Protein 2HUJ (pdb70)

CATH classification: 1.20.120.440

B-factor: mean 32.77, std 9.5, range [20.72, 73.08]

Organism: Listeria innocua serovar 6a (strain ATCC BAA-680 / CLIP 11262) (NCBI:txid272626)

Sequence (122 aa):
LYFQGELLIRTEQLLLQNEKNWELYLSNREEEKPFDFYKDKPFVDEAKRCADDFLELAIPWVNTERPPYLGELQLRQACDNVQTAVSAFNGRSFYKHFLDHYQSTKYTLTRVRDFLKRKEES

Foldseek 3Di:
DLVLLLLLVLLVVLLVLLVVLVVLLVVCLVPQDDDDPVPNVVSLVVLLVSLVSNLVSVQVCCVVVVPPPDHDVLSVLLSVLSNNSVCSNPNPPDPVVNVVSSVSNNVVSVVSNVVSVVVNVD

Structure (mmCIF, N/CA/C/O backbone):
data_2HUJ
#
_entry.id   2HUJ
#
_cell.length_a   100.110
_cell.length_b   100.110
_cell.length_c   66.916
_cell.angle_alpha   90.000
_cell.angle_beta   90.000
_cell.angle_gamma   120.000
#
_symmetry.space_group_name_H-M   'P 63 2 2'
#
loop_
_entity.id
_entity.type
_entity.pdbx_description
1 polymer 'Lin2004 protein'
2 water water
#
loop_
_atom_site.group_PDB
_atom_site.id
_atom_site.type_symbol
_atom_site.label_atom_id
_atom_site.label_alt_id
_atom_site.label_comp_id
_atom_site.label_asym_id
_atom_site.label_entity_id
_atom_site.label_seq_id
_atom_site.pdbx_PDB_ins_code
_atom_site.Cartn_x
_atom_site.Cartn_y
_atom_site.Cartn_z
_atom_site.occupancy
_atom_site.B_iso_or_equiv
_atom_site.auth_seq_id
_atom_site.auth_comp_id
_atom_site.auth_asym_id
_atom_site.auth_atom_id
_atom_site.pdbx_PDB_model_num
ATOM 1 N N . LEU A 1 15 ? 20.465 82.204 3.127 1.00 47.32 -4 LEU A N 1
ATOM 2 C CA . LEU A 1 15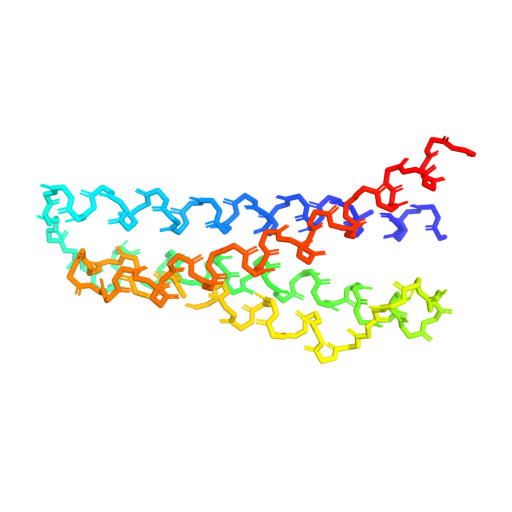 ? 21.609 81.267 2.948 1.00 47.78 -4 LEU A CA 1
ATOM 3 C C . LEU A 1 15 ? 22.547 81.289 4.163 1.00 44.85 -4 LEU A C 1
ATOM 4 O O . LEU A 1 15 ? 23.213 80.293 4.445 1.00 44.55 -4 LEU A O 1
ATOM 7 N N . TYR A 1 16 ? 22.603 82.422 4.867 1.00 42.59 -3 TYR A N 1
ATOM 8 C CA . TYR A 1 16 ? 23.355 82.511 6.122 1.00 40.23 -3 TYR A CA 1
ATOM 9 C C . TYR A 1 16 ? 22.831 81.454 7.103 1.00 35.07 -3 TYR A C 1
ATOM 10 O O . TYR A 1 16 ? 23.592 80.610 7.621 1.00 32.23 -3 TYR A O 1
ATOM 19 N N . PHE A 1 17 ? 21.518 81.460 7.280 1.00 31.78 -2 PHE A N 1
ATOM 20 C CA . PHE A 1 17 ? 20.867 80.557 8.230 1.00 32.86 -2 PHE A CA 1
ATOM 21 C C . PHE A 1 17 ? 20.986 79.110 7.773 1.00 33.47 -2 PHE A C 1
ATOM 22 O O . PHE A 1 17 ? 21.222 78.216 8.581 1.00 30.23 -2 PHE A O 1
ATOM 30 N N . GLN A 1 18 ? 20.858 78.880 6.466 1.00 35.45 -1 GLN A N 1
ATOM 31 C CA . GLN A 1 18 ? 21.008 77.528 5.920 1.00 37.86 -1 GLN A CA 1
ATOM 32 C C . GLN A 1 18 ? 22.386 77.011 6.211 1.00 33.09 -1 GLN A C 1
ATOM 33 O O . GLN A 1 18 ? 22.541 75.883 6.661 1.00 33.54 -1 GLN A O 1
ATOM 39 N N . GLY A 1 19 ? 23.393 77.840 5.958 1.00 31.25 0 GLY A N 1
ATOM 40 C CA . GLY A 1 19 ? 24.786 77.430 6.165 1.00 29.58 0 GLY A CA 1
ATOM 41 C C . GLY A 1 19 ? 25.113 77.230 7.633 1.00 27.03 0 GLY A C 1
ATOM 42 O O . GLY A 1 19 ? 25.827 76.309 7.990 1.00 25.49 0 GLY A O 1
ATOM 51 N N . GLU A 1 21 ? 22.942 76.456 10.020 1.00 24.91 2 GLU A N 1
ATOM 52 C CA . GLU A 1 21 ? 22.243 75.252 10.425 1.00 25.23 2 GLU A CA 1
ATOM 53 C C . GLU A 1 21 ? 22.965 74.003 9.950 1.00 26.16 2 GLU A C 1
ATOM 54 O O . GLU A 1 21 ? 23.112 73.045 10.719 1.00 26.93 2 GLU A O 1
ATOM 60 N N . LEU A 1 22 ? 23.450 74.011 8.696 1.00 23.17 3 LEU A N 1
ATOM 61 C CA . LEU A 1 22 ? 24.252 72.900 8.210 1.00 23.26 3 LEU A CA 1
ATOM 62 C C . LEU A 1 22 ? 25.526 72.670 9.045 1.00 21.31 3 LEU A C 1
ATOM 63 O O . LEU A 1 22 ? 25.815 71.542 9.407 1.00 23.51 3 LEU A O 1
ATOM 68 N N . LEU A 1 23 ? 26.247 73.737 9.373 1.00 23.81 4 LEU A N 1
ATOM 69 C CA . LEU A 1 23 ? 27.434 73.650 10.222 1.00 23.73 4 LEU A CA 1
ATOM 70 C C . LEU A 1 23 ? 27.128 72.978 11.552 1.00 25.84 4 LEU A C 1
ATOM 71 O O . LEU A 1 23 ? 27.815 72.035 11.963 1.00 25.93 4 LEU A O 1
ATOM 76 N N . ILE A 1 24 ? 26.068 73.446 12.210 1.00 28.62 5 ILE A N 1
ATOM 77 C CA . ILE A 1 24 ? 25.619 72.852 13.480 1.00 28.18 5 ILE A CA 1
ATOM 78 C C . ILE A 1 24 ? 25.312 71.344 13.327 1.00 28.58 5 ILE A C 1
ATOM 79 O O . ILE A 1 24 ? 25.766 70.526 14.125 1.00 26.56 5 ILE A O 1
ATOM 84 N N . ARG A 1 25 ? 24.591 70.968 12.272 1.00 25.63 6 ARG A N 1
ATOM 85 C CA . ARG A 1 25 ? 24.270 69.579 12.049 1.00 25.25 6 ARG A CA 1
ATOM 86 C C . ARG A 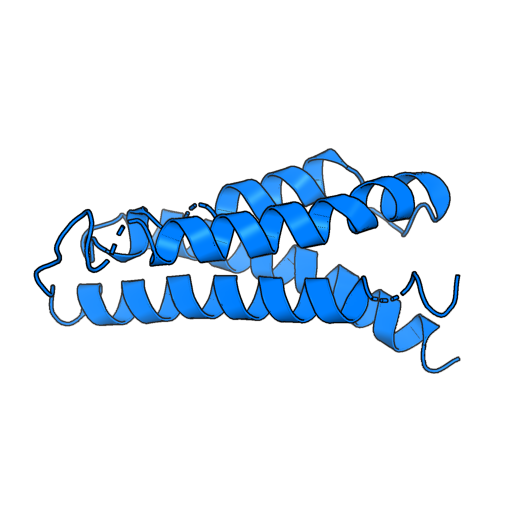1 25 ? 25.490 68.728 11.679 1.00 24.66 6 ARG A C 1
ATOM 87 O O . ARG A 1 25 ? 25.566 67.553 12.024 1.00 28.19 6 ARG A O 1
ATOM 95 N N . THR A 1 26 ? 26.465 69.350 11.029 1.00 24.08 7 THR A N 1
ATOM 96 C CA . THR A 1 26 ? 27.759 68.700 10.735 1.00 25.92 7 THR A CA 1
ATOM 97 C C . THR A 1 26 ? 28.501 68.415 12.029 1.00 24.67 7 THR A C 1
ATOM 98 O O . THR A 1 26 ? 29.011 67.330 12.208 1.00 26.65 7 THR A O 1
ATOM 102 N N . GLU A 1 27 ? 28.518 69.378 12.947 1.00 25.31 8 GLU A N 1
ATOM 103 C CA . GLU A 1 27 ? 29.186 69.205 14.253 1.00 26.12 8 GLU A CA 1
ATOM 104 C C . GLU A 1 27 ? 28.503 68.097 15.056 1.00 23.78 8 GLU A C 1
ATOM 105 O O . GLU A 1 27 ? 29.138 67.229 15.689 1.00 26.23 8 GLU A O 1
ATOM 111 N N . GLN A 1 28 ? 27.185 68.097 15.007 1.00 25.51 9 GLN A N 1
ATOM 112 C CA . GLN A 1 28 ? 26.421 67.101 15.726 1.00 27.33 9 GLN A CA 1
ATOM 113 C C . GLN A 1 28 ? 26.733 65.706 15.182 1.00 25.96 9 GLN A C 1
ATOM 114 O O . GLN A 1 28 ? 26.912 64.751 15.946 1.00 26.12 9 GLN A O 1
ATOM 120 N N . LEU A 1 29 ? 26.801 65.580 13.860 1.00 25.34 10 LEU A N 1
ATOM 121 C CA . LEU A 1 29 ? 27.111 64.289 13.244 1.00 24.75 10 LEU A CA 1
ATOM 122 C C . LEU A 1 29 ? 28.549 63.822 13.522 1.00 26.02 10 LEU A C 1
ATOM 123 O O . LEU A 1 29 ? 28.779 62.625 13.747 1.00 25.80 10 LEU A O 1
ATOM 128 N N . LEU A 1 30 ? 29.498 64.758 13.497 1.00 25.92 11 LEU A N 1
ATOM 129 C CA . LEU A 1 30 ? 30.875 64.478 13.947 1.00 26.42 11 LEU A CA 1
ATOM 130 C C . LEU A 1 30 ? 30.926 63.962 15.368 1.00 26.48 11 LEU A C 1
ATOM 131 O O . LEU A 1 30 ? 31.627 63.002 15.686 1.00 24.73 11 LEU A O 1
ATOM 136 N N . LEU A 1 31 ? 30.150 64.581 16.242 1.00 23.88 12 LEU A N 1
ATOM 137 C CA . LEU A 1 31 ? 30.063 64.131 17.625 1.00 26.13 12 LEU A CA 1
ATOM 138 C C . LEU A 1 31 ? 29.492 62.716 17.755 1.00 24.37 12 LEU A C 1
ATOM 139 O O . LEU A 1 31 ? 30.006 61.889 18.541 1.00 26.14 12 LEU A O 1
ATOM 144 N N . GLN A 1 32 ? 28.456 62.419 16.976 1.00 25.58 13 GLN A N 1
ATOM 145 C CA . GLN A 1 32 ? 27.924 61.065 16.942 1.00 25.18 13 GLN A CA 1
ATOM 146 C C . GLN A 1 32 ? 28.991 60.063 16.533 1.00 25.29 13 GLN A C 1
ATOM 147 O O . GLN A 1 32 ? 29.092 58.968 17.105 1.00 26.38 13 GLN A O 1
ATOM 153 N N . ASN A 1 33 ? 29.739 60.420 15.506 1.00 25.08 14 ASN A N 1
ATOM 154 C CA . ASN A 1 33 ? 30.788 59.546 14.975 1.00 24.05 14 ASN A CA 1
ATOM 155 C C . ASN A 1 33 ? 31.795 59.234 16.094 1.00 26.80 14 ASN A C 1
ATOM 156 O O . ASN A 1 33 ? 32.200 58.079 16.276 1.00 26.71 14 ASN A O 1
ATOM 161 N N . GLU A 1 34 ? 32.174 60.269 16.848 1.00 24.60 15 GLU A N 1
ATOM 162 C CA . GLU A 1 34 ? 33.050 60.125 18.015 1.00 27.84 15 GLU A CA 1
ATOM 163 C C . GLU A 1 34 ? 32.455 59.230 19.100 1.00 28.57 15 GLU A C 1
ATOM 164 O O . GLU A 1 34 ? 33.155 58.419 19.669 1.00 27.49 15 GLU A O 1
ATOM 170 N N . LYS A 1 35 ? 31.157 59.377 19.364 1.00 27.75 16 LYS A N 1
ATOM 171 C CA . LYS A 1 35 ? 30.456 58.549 20.333 1.00 28.07 16 LYS A CA 1
ATOM 172 C C . LYS A 1 35 ? 30.549 57.082 19.934 1.00 28.00 16 LYS A C 1
ATOM 173 O O . LYS A 1 35 ? 30.819 56.230 20.801 1.00 25.78 16 LYS A O 1
ATOM 179 N N . ASN A 1 36 ? 30.363 56.794 18.642 1.00 25.68 17 ASN A N 1
ATOM 180 C CA . ASN A 1 36 ? 30.448 55.412 18.150 1.00 25.09 17 ASN A CA 1
ATOM 181 C C . ASN A 1 36 ? 31.799 54.825 18.453 1.00 26.57 17 ASN A C 1
ATOM 182 O O . ASN A 1 36 ? 31.931 53.689 18.934 1.00 25.36 17 ASN A O 1
ATOM 187 N N . TRP A 1 37 ? 32.832 55.601 18.142 1.00 26.47 18 TRP A N 1
ATOM 188 C CA . TRP A 1 37 ? 34.219 55.143 18.283 1.00 26.88 18 TRP A CA 1
ATOM 189 C C . TRP A 1 37 ? 34.559 54.932 19.749 1.00 26.69 18 TRP A C 1
ATOM 190 O O . TRP A 1 37 ? 35.167 53.933 20.121 1.00 24.33 18 TRP A O 1
ATOM 201 N N . GLU A 1 38 ? 34.165 55.867 20.604 1.00 27.83 19 GLU A N 1
ATOM 202 C CA . GLU A 1 38 ? 34.460 55.711 22.029 1.00 29.14 19 GLU A CA 1
ATOM 203 C C . GLU A 1 38 ? 33.702 54.564 22.678 1.00 26.71 19 GLU A C 1
ATOM 204 O O . GLU A 1 38 ? 34.257 53.880 23.532 1.00 28.18 19 GLU A O 1
ATOM 210 N N . LEU A 1 39 ? 32.463 54.326 22.263 1.00 26.96 20 LEU A N 1
ATOM 211 C CA . LEU A 1 39 ? 31.700 53.176 22.769 1.00 26.25 20 LEU A CA 1
ATOM 212 C C . LEU A 1 39 ? 32.380 51.875 22.349 1.00 25.67 20 LEU A C 1
ATOM 213 O O . LEU A 1 39 ? 32.562 50.969 23.158 1.00 26.01 20 LEU A O 1
ATOM 218 N N . TYR A 1 40 ? 32.783 51.816 21.083 1.00 23.36 21 TYR A N 1
ATOM 219 C CA . TYR A 1 40 ? 33.472 50.639 20.547 1.00 23.84 21 TYR A CA 1
ATOM 220 C C . TYR A 1 40 ? 34.724 50.351 21.343 1.00 25.52 21 TYR A C 1
ATOM 221 O O . TYR A 1 40 ? 34.947 49.202 21.795 1.00 25.24 21 TYR A O 1
ATOM 230 N N . LEU A 1 41 ? 35.579 51.370 21.477 1.00 25.40 22 LEU A N 1
ATOM 231 C CA . LEU A 1 41 ? 36.842 51.208 22.196 1.00 27.16 22 LEU A CA 1
ATOM 232 C C . LEU A 1 41 ? 36.600 50.731 23.617 1.00 28.48 22 LEU A C 1
ATOM 233 O O . LEU A 1 41 ? 37.323 49.860 24.113 1.00 28.03 22 LEU A O 1
ATOM 238 N N . SER A 1 42 ? 35.587 51.283 24.273 1.00 27.51 23 SER A N 1
ATOM 239 C CA . SER A 1 42 ? 35.276 50.856 25.629 1.00 27.30 23 SER A CA 1
ATOM 240 C C . SER A 1 42 ? 34.860 49.390 25.687 1.00 26.99 23 SER A C 1
ATOM 241 O O . SER A 1 42 ? 35.260 48.659 26.583 1.00 30.29 23 SER A O 1
ATOM 244 N N . ASN A 1 43 ? 34.053 48.947 24.742 1.00 25.53 24 ASN A N 1
ATOM 245 C CA . ASN A 1 43 ? 33.656 47.532 24.721 1.00 27.61 24 ASN A CA 1
ATOM 246 C C . ASN A 1 43 ? 34.810 46.609 24.333 1.00 29.54 24 ASN A C 1
ATOM 247 O O . ASN A 1 43 ? 34.862 45.447 24.737 1.00 28.68 24 ASN A O 1
ATOM 252 N N . ARG A 1 44 ? 35.737 47.144 23.543 1.00 27.21 25 ARG A N 1
ATOM 253 C CA . ARG A 1 44 ? 36.887 46.395 23.130 1.00 30.50 25 ARG A CA 1
ATOM 254 C C . ARG A 1 44 ? 37.807 46.119 24.340 1.00 31.97 25 ARG A C 1
ATOM 255 O O . ARG A 1 44 ? 38.443 45.053 24.435 1.00 31.46 25 ARG A O 1
ATOM 270 N N . GLU A 1 45 ? 37.837 47.067 25.274 1.00 32.38 26 GLU A N 1
ATOM 271 C CA . GLU A 1 45 ? 38.567 46.961 26.533 1.00 33.56 26 GLU A CA 1
ATOM 272 C C . GLU A 1 45 ? 37.878 46.019 27.504 1.00 33.90 26 GLU A C 1
ATOM 273 O O . GLU A 1 45 ? 38.531 45.220 28.166 1.00 33.99 26 GLU A O 1
ATOM 276 N N . GLU A 1 46 ? 36.565 46.140 27.608 1.00 34.13 27 GLU A N 1
ATOM 277 C CA . GLU A 1 46 ? 35.765 45.273 28.454 1.00 37.14 27 GLU A CA 1
ATOM 278 C C . GLU A 1 46 ? 34.347 45.225 27.917 1.00 32.97 27 GLU A C 1
ATOM 279 O O . GLU A 1 46 ? 33.651 46.220 27.974 1.00 31.82 27 GLU A O 1
ATOM 285 N N . GLU A 1 47 ? 33.924 44.080 27.376 1.00 31.93 28 GLU A N 1
ATOM 286 C CA . GLU A 1 47 ? 32.633 44.007 26.721 1.00 33.36 28 GLU A CA 1
ATOM 287 C C . GLU A 1 47 ? 31.556 44.194 27.765 1.00 34.16 28 GLU A C 1
ATOM 288 O O . GLU A 1 47 ? 31.599 43.561 28.806 1.00 30.81 28 GLU A O 1
ATOM 294 N N . LYS A 1 48 ? 30.625 45.110 27.517 1.00 33.81 29 LYS A N 1
ATOM 295 C CA . LYS A 1 48 ? 29.494 45.289 28.424 1.00 36.64 29 LYS A CA 1
ATOM 296 C C . LYS A 1 48 ? 28.264 44.607 27.835 1.00 34.95 29 LYS A C 1
ATOM 297 O O . LYS A 1 48 ? 28.049 44.676 26.636 1.00 32.54 29 LYS A O 1
ATOM 303 N N . PRO A 1 49 ? 27.434 43.971 28.670 1.00 36.58 30 PRO A N 1
ATOM 304 C CA . PRO A 1 49 ? 26.167 43.484 28.134 1.00 35.38 30 PRO A CA 1
ATOM 305 C C . PRO A 1 49 ? 25.269 44.658 27.768 1.00 33.88 30 PRO A C 1
ATOM 306 O O . PRO A 1 49 ? 25.475 45.774 28.267 1.00 32.39 30 PRO A O 1
ATOM 310 N N . PHE A 1 50 ? 24.304 44.424 26.885 1.00 31.78 31 PHE A N 1
ATOM 311 C CA . PHE A 1 50 ? 23.394 45.480 26.504 1.00 30.34 31 PHE A CA 1
ATOM 312 C C . PHE A 1 50 ? 22.038 44.900 26.190 1.00 29.47 31 PHE A C 1
ATOM 313 O O . PHE A 1 50 ? 21.926 43.724 25.884 1.00 31.41 31 PHE A O 1
ATOM 321 N N . ASP A 1 51 ? 21.019 45.740 26.262 1.00 29.46 32 ASP A N 1
ATOM 322 C CA . ASP A 1 51 ? 19.667 45.362 25.899 1.00 28.28 32 ASP A CA 1
ATOM 323 C C . ASP A 1 51 ? 19.301 46.045 24.588 1.00 26.55 32 ASP A C 1
ATOM 324 O O . ASP A 1 51 ? 19.579 47.256 24.392 1.00 25.89 32 ASP A O 1
ATOM 329 N N . PHE A 1 52 ? 18.699 45.297 23.662 1.00 26.01 33 PHE A N 1
ATOM 330 C CA . PHE A 1 52 ? 18.367 45.871 22.334 1.00 24.69 33 PHE A CA 1
ATOM 331 C C . PHE A 1 52 ? 17.490 47.122 22.465 1.00 26.15 33 PHE A C 1
ATOM 332 O O . PHE A 1 52 ? 17.705 48.114 21.750 1.00 26.83 33 PHE A O 1
ATOM 340 N N . TYR A 1 53 ? 16.443 47.043 23.295 1.00 24.26 34 TYR A N 1
ATOM 341 C CA . TYR A 1 53 ? 15.478 48.151 23.440 1.00 26.13 34 TYR A CA 1
ATOM 342 C C . TYR A 1 53 ? 15.938 49.257 24.394 1.00 25.86 34 TYR A C 1
ATOM 343 O O . TYR A 1 53 ? 15.685 50.432 24.137 1.00 25.75 34 TYR A O 1
ATOM 352 N N . LYS A 1 54 ? 16.609 48.894 25.477 1.00 26.81 35 LYS A N 1
ATOM 353 C CA . LYS A 1 54 ? 17.048 49.893 26.450 1.00 28.54 35 LYS A CA 1
ATOM 354 C C . LYS A 1 54 ? 18.290 50.609 25.966 1.00 30.59 35 LYS A C 1
ATOM 355 O O . LYS A 1 54 ? 18.435 51.790 26.214 1.00 30.94 35 LYS A O 1
ATOM 357 N N . ASP A 1 55 ? 19.180 49.915 25.261 1.00 29.86 36 ASP A N 1
ATOM 358 C CA . ASP A 1 55 ? 20.500 50.480 24.946 1.00 28.85 36 ASP A CA 1
ATOM 359 C C . ASP A 1 55 ? 20.767 50.716 23.455 1.00 28.54 36 ASP A C 1
ATOM 360 O O . ASP A 1 55 ? 21.039 51.845 23.047 1.00 28.98 36 ASP A O 1
ATOM 373 N N . LYS A 1 57 ? 18.779 50.273 20.447 1.00 26.81 38 LYS A N 1
ATOM 374 C CA . LYS A 1 57 ? 17.834 50.991 19.583 1.00 27.13 38 LYS A CA 1
ATOM 375 C C . LYS A 1 57 ? 17.870 52.519 19.780 1.00 28.50 38 LYS A C 1
ATOM 376 O O . LYS A 1 57 ? 17.940 53.265 18.806 1.00 29.08 38 LYS A O 1
ATOM 382 N N . PRO A 1 58 ? 17.826 52.986 21.022 1.00 28.97 39 PRO A N 1
ATOM 383 C CA . PRO A 1 58 ? 17.888 54.435 21.246 1.00 27.52 39 PRO A CA 1
ATOM 384 C C . PRO A 1 58 ? 19.190 55.066 20.719 1.00 29.24 39 PRO A C 1
ATOM 385 O O . PRO A 1 58 ? 19.174 56.165 20.181 1.00 28.27 39 PRO A O 1
ATOM 389 N N . PHE A 1 59 ? 20.294 54.359 20.895 1.00 27.96 40 PHE A N 1
ATOM 390 C CA . PHE A 1 59 ? 21.588 54.850 20.411 1.00 27.24 40 PHE A CA 1
ATOM 391 C C . PHE A 1 59 ? 21.586 54.929 18.888 1.00 26.97 40 PHE A C 1
ATOM 392 O O . PHE A 1 59 ? 21.999 55.934 18.300 1.00 28.73 40 PHE A O 1
ATOM 400 N N . VAL A 1 60 ? 21.152 53.853 18.242 1.00 24.92 41 VAL A N 1
ATOM 401 C CA . VAL A 1 60 ? 21.128 53.791 16.788 1.00 26.05 41 VAL A CA 1
ATOM 402 C C . VAL A 1 60 ? 20.110 54.804 16.216 1.00 28.07 41 VAL A C 1
ATOM 403 O O . VAL A 1 60 ? 20.389 55.486 15.226 1.00 28.10 41 VAL A O 1
ATOM 407 N N . ASP A 1 61 ? 18.948 54.912 16.866 1.00 27.57 42 ASP A N 1
ATOM 408 C CA . ASP A 1 61 ? 17.965 55.922 16.482 1.00 26.69 42 ASP A CA 1
ATOM 409 C C . ASP A 1 61 ? 18.516 57.359 16.538 1.00 26.06 42 ASP A C 1
ATOM 410 O O . ASP A 1 61 ? 18.277 58.136 15.648 1.00 29.36 42 ASP A O 1
ATOM 415 N N . GLU A 1 62 ? 19.216 57.718 17.599 1.00 27.39 43 GLU A N 1
ATOM 416 C CA . GLU A 1 62 ? 19.804 59.053 17.697 1.00 30.43 43 GLU A CA 1
ATOM 417 C C . GLU A 1 62 ? 20.853 59.261 16.570 1.00 29.77 43 GLU A C 1
ATOM 418 O O . GLU A 1 62 ? 20.891 60.305 15.927 1.00 28.50 43 GLU A O 1
ATOM 424 N N . ALA A 1 63 ? 21.700 58.260 16.323 1.00 28.85 44 ALA A N 1
ATOM 425 C CA . ALA A 1 63 ? 22.616 58.330 15.185 1.00 28.25 44 ALA A CA 1
ATOM 426 C C . ALA A 1 63 ? 21.909 58.561 13.839 1.00 30.88 44 ALA A C 1
ATOM 427 O O . ALA A 1 63 ? 22.335 59.406 13.032 1.00 29.99 44 ALA A O 1
ATOM 429 N N . LYS A 1 64 ? 20.806 57.861 13.625 1.00 31.27 45 LYS A N 1
ATOM 430 C CA . LYS A 1 64 ? 20.003 58.010 12.402 1.00 31.93 45 LYS A CA 1
ATOM 431 C C . LYS A 1 64 ? 19.394 59.420 12.305 1.00 30.10 45 LYS A C 1
ATOM 432 O O . LYS A 1 64 ? 19.367 60.005 11.232 1.00 31.15 45 LYS A O 1
ATOM 443 N N . ARG A 1 65 ? 18.898 59.942 13.419 1.00 32.81 46 ARG A N 1
ATOM 444 C CA . ARG A 1 65 ? 18.368 61.321 13.485 1.00 31.09 46 ARG A CA 1
ATOM 445 C C . ARG A 1 65 ? 19.468 62.315 13.084 1.00 28.90 46 ARG A C 1
ATOM 446 O O . ARG A 1 65 ? 19.226 63.204 12.283 1.00 30.28 46 ARG A O 1
ATOM 454 N N . CYS A 1 66 ? 20.683 62.134 13.621 1.00 28.47 47 CYS A N 1
ATOM 455 C CA . CYS A 1 66 ? 21.794 63.001 13.294 1.00 27.04 47 CYS A CA 1
ATOM 456 C C . CYS A 1 66 ? 22.069 62.931 11.802 1.00 27.47 47 CYS A C 1
ATOM 457 O O . CYS A 1 66 ? 22.287 63.981 11.160 1.00 28.89 47 CYS A O 1
ATOM 460 N N . ALA A 1 67 ? 22.091 61.721 11.243 1.00 26.17 48 ALA A N 1
ATOM 461 C CA . ALA A 1 67 ? 22.460 61.563 9.827 1.00 28.86 48 ALA A CA 1
ATOM 462 C C . ALA A 1 67 ? 21.407 62.160 8.928 1.00 28.23 48 ALA A C 1
ATOM 463 O O . ALA A 1 67 ? 21.717 62.896 7.980 1.00 28.36 48 ALA A O 1
ATOM 465 N N . ASP A 1 68 ? 20.140 61.883 9.228 1.00 29.42 49 ASP A N 1
ATOM 466 C CA . ASP A 1 68 ? 19.035 62.369 8.398 1.00 30.49 49 ASP A CA 1
ATOM 467 C C . ASP A 1 68 ? 18.950 63.901 8.435 1.00 29.87 49 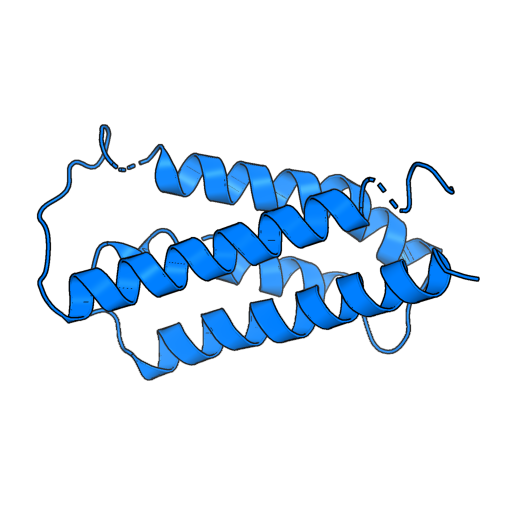ASP A C 1
ATOM 468 O O . ASP A 1 68 ? 18.723 64.529 7.410 1.00 30.41 49 ASP A O 1
ATOM 473 N N . ASP A 1 69 ? 19.126 64.486 9.627 1.00 28.06 50 ASP A N 1
ATOM 474 C CA . ASP A 1 69 ? 19.105 65.927 9.816 1.00 27.51 50 ASP A CA 1
ATOM 475 C C . ASP A 1 69 ? 20.225 66.562 8.994 1.00 24.65 50 ASP A C 1
ATOM 476 O O . ASP A 1 69 ? 20.020 67.567 8.315 1.00 26.34 50 ASP A O 1
ATOM 481 N N . PHE A 1 70 ? 21.407 65.948 9.023 1.00 26.84 51 PHE A N 1
ATOM 482 C CA . PHE A 1 70 ? 22.515 66.450 8.225 1.00 27.15 51 PHE A CA 1
ATOM 483 C C . PHE A 1 70 ? 22.216 66.397 6.733 1.00 28.42 51 PHE A C 1
ATOM 484 O O . PHE A 1 70 ? 22.374 67.391 6.024 1.00 27.03 51 PHE A O 1
ATOM 492 N N . LEU A 1 71 ? 21.766 65.249 6.255 1.00 27.99 52 LEU A N 1
ATOM 493 C CA . LEU A 1 71 ? 21.518 65.081 4.825 1.00 28.42 52 LEU A CA 1
ATOM 494 C C . LEU A 1 71 ? 20.426 65.994 4.297 1.00 27.60 52 LEU A C 1
ATOM 495 O O . LEU A 1 71 ? 20.510 66.460 3.165 1.00 27.28 52 LEU A O 1
ATOM 500 N N . GLU A 1 72 ? 19.409 66.245 5.111 1.00 29.41 53 GLU A N 1
ATOM 501 C CA . GLU A 1 72 ? 18.303 67.149 4.741 1.00 30.02 53 GLU A CA 1
ATOM 502 C C . GLU A 1 72 ? 18.804 68.475 4.195 1.00 27.88 53 GLU A C 1
ATOM 503 O O . GLU A 1 72 ? 18.256 68.983 3.232 1.00 27.24 53 GLU A O 1
ATOM 509 N N . LEU A 1 73 ? 19.846 69.019 4.815 1.00 25.37 54 LEU A N 1
ATOM 510 C CA . LEU A 1 73 ? 20.476 70.266 4.376 1.00 25.43 54 LEU A CA 1
ATOM 511 C C . LEU A 1 73 ? 21.708 70.090 3.498 1.00 22.65 54 LEU A C 1
ATOM 512 O O . LEU A 1 73 ? 21.950 70.883 2.579 1.00 26.69 54 LEU A O 1
ATOM 517 N N . ALA A 1 74 ? 22.458 69.013 3.727 1.00 24.68 55 ALA A N 1
ATOM 518 C CA . ALA A 1 74 ? 23.729 68.799 3.056 1.00 24.42 55 ALA A CA 1
ATOM 519 C C . ALA A 1 74 ? 23.559 68.447 1.588 1.00 24.94 55 ALA A C 1
ATOM 520 O O . ALA A 1 74 ? 24.389 68.840 0.769 1.00 25.80 55 ALA A O 1
ATOM 522 N N . ILE A 1 75 ? 22.551 67.649 1.251 1.00 25.40 56 ILE A N 1
ATOM 523 C CA . ILE A 1 75 ? 22.346 67.291 -0.156 1.00 26.57 56 ILE A CA 1
ATOM 524 C C . ILE A 1 75 ? 21.988 68.498 -1.027 1.00 28.01 56 ILE A C 1
ATOM 525 O O . ILE A 1 75 ? 22.674 68.740 -2.031 1.00 28.34 56 ILE A O 1
ATOM 530 N N . PRO A 1 76 ? 20.950 69.280 -0.658 1.00 29.11 57 PRO A N 1
ATOM 531 C CA . PRO A 1 76 ? 20.688 70.521 -1.410 1.00 28.50 57 PRO A CA 1
ATOM 532 C C . PRO A 1 76 ? 21.916 71.447 -1.464 1.00 28.50 57 PRO A C 1
ATOM 533 O O . PRO A 1 76 ? 22.223 72.034 -2.511 1.00 28.48 57 PRO A O 1
ATOM 537 N N . TRP A 1 77 ? 22.631 71.563 -0.350 1.00 27.34 58 TRP A N 1
ATOM 538 C CA . TRP A 1 77 ? 23.844 72.378 -0.329 1.00 24.06 58 TRP A CA 1
ATOM 539 C C . TRP A 1 77 ? 24.887 71.865 -1.309 1.00 26.59 58 TRP A C 1
ATOM 540 O O . TRP A 1 77 ? 25.427 72.637 -2.095 1.00 25.70 58 TRP A O 1
ATOM 551 N N . VAL A 1 78 ? 25.152 70.563 -1.306 1.00 27.02 59 VAL A N 1
ATOM 552 C CA . VAL A 1 78 ? 26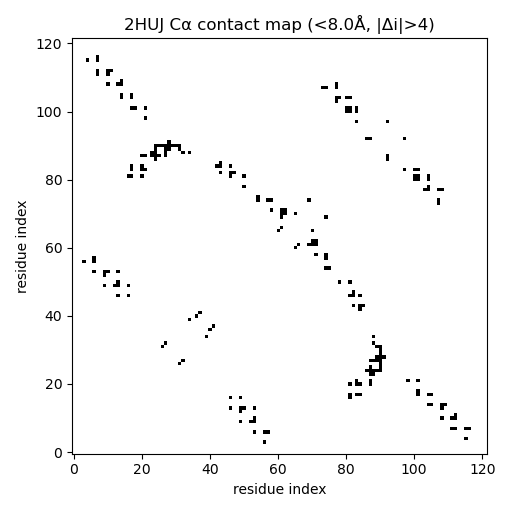.286 70.066 -2.094 1.00 29.66 59 VAL A CA 1
ATOM 553 C C . VAL A 1 78 ? 25.992 70.219 -3.582 1.00 32.80 59 VAL A C 1
ATOM 554 O O . VAL A 1 78 ? 26.921 70.445 -4.379 1.00 33.37 59 VAL A O 1
ATOM 558 N N . ASN A 1 79 ? 24.713 70.136 -3.956 1.00 33.87 60 ASN A N 1
ATOM 559 C CA . ASN A 1 79 ? 24.333 70.184 -5.353 1.00 36.15 60 ASN A CA 1
ATOM 560 C C . ASN A 1 79 ? 24.134 71.628 -5.834 1.00 39.67 60 ASN A C 1
ATOM 561 O O . ASN A 1 79 ? 24.203 71.893 -7.031 1.00 41.11 60 ASN A O 1
ATOM 566 N N . THR A 1 80 ? 23.927 72.575 -4.923 1.00 39.03 61 THR A N 1
ATOM 567 C CA . THR A 1 80 ? 23.817 73.968 -5.330 1.00 38.68 61 THR A CA 1
ATOM 568 C C . THR A 1 80 ? 25.138 74.708 -5.187 1.00 38.35 61 THR A C 1
ATOM 569 O O . THR A 1 80 ? 25.523 75.449 -6.090 1.00 37.54 61 THR A O 1
ATOM 573 N N . GLU A 1 81 ? 25.849 74.530 -4.085 1.00 35.36 62 GLU A N 1
ATOM 574 C CA . GLU A 1 81 ? 27.090 75.284 -3.873 1.00 34.50 62 GLU A CA 1
ATOM 575 C C . GLU A 1 81 ? 28.286 74.665 -4.577 1.00 36.57 62 GLU A C 1
ATOM 576 O O . GLU A 1 81 ? 29.274 75.351 -4.832 1.00 35.59 62 GLU A O 1
ATOM 582 N N . ARG A 1 82 ? 28.200 73.370 -4.876 1.00 35.29 63 ARG A N 1
ATOM 583 C CA . ARG A 1 82 ? 29.253 72.618 -5.547 1.00 35.20 63 ARG A CA 1
ATOM 584 C C . ARG A 1 82 ? 30.600 72.853 -4.895 1.00 32.63 63 ARG A C 1
ATOM 585 O O . ARG A 1 82 ? 31.535 73.328 -5.546 1.00 31.32 63 ARG A O 1
ATOM 589 N N . PRO A 1 83 ? 30.713 72.523 -3.606 1.00 31.95 64 PRO A N 1
ATOM 590 C CA . PRO A 1 83 ? 31.983 72.674 -2.926 1.00 31.70 64 PRO A CA 1
ATOM 591 C C . PRO A 1 83 ? 33.048 71.814 -3.557 1.00 33.83 64 PRO A C 1
ATOM 592 O O . PRO A 1 83 ? 32.748 70.759 -4.094 1.00 34.19 64 PRO A O 1
ATOM 596 N N . PRO A 1 84 ? 34.303 72.262 -3.504 1.00 36.31 65 PRO A N 1
ATOM 597 C CA . PRO A 1 84 ? 35.341 71.518 -4.218 1.00 34.37 65 PRO A CA 1
ATOM 598 C C . PRO A 1 84 ? 35.478 70.044 -3.829 1.00 32.01 65 PRO A C 1
ATOM 599 O O . PRO A 1 84 ? 35.477 69.707 -2.643 1.00 29.89 65 PRO A O 1
ATOM 603 N N . TYR A 1 85 ? 35.552 69.191 -4.847 1.00 30.24 66 TYR A N 1
ATOM 604 C CA . TYR A 1 85 ? 35.858 67.768 -4.704 1.00 30.17 66 TYR A CA 1
ATOM 605 C C . TYR A 1 85 ? 34.850 67.020 -3.823 1.00 26.89 66 TYR A C 1
ATOM 606 O O . TYR A 1 85 ? 35.191 66.045 -3.165 1.00 30.61 66 TYR A O 1
ATOM 615 N N . LEU A 1 86 ? 33.597 67.457 -3.821 1.00 30.02 67 LEU A N 1
ATOM 616 C CA . LEU A 1 86 ? 32.614 66.835 -2.922 1.00 27.81 67 LEU A CA 1
ATOM 617 C C . LEU A 1 86 ? 31.246 66.775 -3.555 1.00 29.53 67 LEU A C 1
ATOM 618 O O . LEU A 1 86 ? 30.776 67.774 -4.128 1.00 29.84 67 LEU A O 1
ATOM 623 N N . GLY A 1 87 ? 30.647 65.590 -3.471 1.00 27.50 68 GLY A N 1
ATOM 624 C CA . GLY A 1 87 ? 29.309 65.366 -3.991 1.00 27.12 68 GLY A CA 1
ATOM 625 C C . GLY A 1 87 ? 28.407 64.537 -3.097 1.00 26.51 68 GLY A C 1
ATOM 626 O O . GLY A 1 87 ? 28.730 64.191 -1.960 1.00 27.95 68 GLY A O 1
ATOM 627 N N . GLU A 1 88 ? 27.251 64.187 -3.656 1.00 26.57 69 GLU A N 1
ATOM 628 C CA . GLU A 1 88 ? 26.187 63.548 -2.909 1.00 24.30 69 GLU A CA 1
ATOM 629 C C . GLU A 1 88 ? 26.557 62.164 -2.361 1.00 23.53 69 GLU A C 1
ATOM 630 O O . GLU A 1 88 ? 26.295 61.866 -1.212 1.00 26.63 69 GLU A O 1
ATOM 636 N N . LEU A 1 89 ? 27.116 61.311 -3.214 1.00 24.44 70 LEU A N 1
ATOM 637 C CA . LEU A 1 89 ? 27.433 59.937 -2.814 1.00 23.86 70 LEU A CA 1
ATOM 638 C C . LEU A 1 89 ? 28.422 59.945 -1.657 1.00 25.15 70 LEU A C 1
ATOM 639 O O . LEU A 1 89 ? 28.262 59.216 -0.709 1.00 24.99 70 LEU A O 1
ATOM 644 N N . GLN A 1 90 ? 29.433 60.784 -1.731 1.00 26.06 71 GLN A N 1
ATOM 645 C CA . GLN A 1 90 ? 30.423 60.857 -0.644 1.00 26.65 71 GLN A CA 1
ATOM 646 C C . GLN A 1 90 ? 29.767 61.179 0.689 1.00 27.10 71 GLN A C 1
ATOM 647 O O . GLN A 1 90 ? 30.087 60.609 1.726 1.00 27.04 71 GLN A O 1
ATOM 653 N N . LEU A 1 91 ? 28.837 62.126 0.672 1.00 26.10 72 LEU A N 1
ATOM 654 C CA . LEU A 1 91 ? 28.145 62.507 1.889 1.00 26.11 72 LEU A CA 1
ATOM 655 C C . LEU A 1 91 ? 27.237 61.398 2.366 1.00 25.92 72 LEU A C 1
ATOM 656 O O . LEU A 1 91 ? 27.175 61.133 3.568 1.00 26.01 72 LEU A O 1
ATOM 661 N N . ARG A 1 92 ? 26.536 60.726 1.452 1.00 26.86 73 ARG A N 1
ATOM 662 C CA . ARG A 1 92 ? 25.664 59.628 1.860 1.00 27.22 73 ARG A CA 1
ATOM 663 C C . ARG A 1 92 ? 26.455 58.475 2.477 1.00 26.87 73 ARG A C 1
ATOM 664 O O . ARG A 1 92 ? 26.013 57.868 3.459 1.00 26.15 73 ARG A O 1
ATOM 672 N N . GLN A 1 93 ? 27.620 58.188 1.912 1.00 25.93 74 GLN A N 1
ATOM 673 C CA . GLN A 1 93 ? 28.467 57.116 2.422 1.00 27.70 74 GLN A CA 1
ATOM 674 C C . GLN A 1 93 ? 29.014 57.459 3.798 1.00 26.81 74 GLN A C 1
ATOM 675 O O . GLN A 1 93 ? 29.049 56.581 4.680 1.00 26.04 74 GLN A O 1
ATOM 681 N N . ALA A 1 94 ? 29.378 58.719 4.011 1.00 26.41 75 ALA A N 1
ATOM 682 C CA . ALA A 1 94 ? 29.822 59.187 5.324 1.00 27.51 75 ALA A CA 1
ATOM 683 C C . ALA A 1 94 ? 28.739 58.917 6.371 1.00 29.21 75 ALA A C 1
ATOM 684 O O . ALA A 1 94 ? 29.028 58.411 7.486 1.00 30.85 75 ALA A O 1
ATOM 686 N N . CYS A 1 95 ? 27.484 59.168 5.998 1.00 27.54 76 CYS A N 1
ATOM 687 C CA . CYS A 1 95 ? 26.325 58.910 6.867 1.00 27.71 76 CYS A CA 1
ATOM 688 C C . CYS A 1 95 ? 26.035 57.422 7.079 1.00 29.05 76 CYS A C 1
ATOM 689 O O . CYS A 1 95 ? 25.747 56.989 8.188 1.00 28.50 76 CYS A O 1
ATOM 692 N N . ASP A 1 96 ? 26.114 56.640 6.008 1.00 26.47 77 ASP A N 1
ATOM 693 C CA . ASP A 1 96 ? 25.968 55.185 6.116 1.00 27.25 77 ASP A CA 1
ATOM 694 C C . ASP A 1 96 ? 26.947 54.650 7.140 1.00 26.95 77 ASP A C 1
ATOM 695 O O . ASP A 1 96 ? 26.593 53.775 7.972 1.00 25.49 77 ASP A O 1
ATOM 700 N N . ASN A 1 97 ? 28.181 55.157 7.102 1.00 25.75 78 ASN A N 1
ATOM 701 C CA . ASN A 1 97 ? 29.222 54.686 8.030 1.00 27.31 78 ASN A CA 1
ATOM 702 C C . ASN A 1 97 ? 28.831 54.895 9.478 1.00 27.72 78 ASN A C 1
ATOM 703 O O . ASN A 1 97 ? 29.142 54.087 10.343 1.00 27.49 78 ASN A O 1
ATOM 708 N N . VAL A 1 98 ? 28.225 56.047 9.757 1.00 27.11 79 VAL A N 1
ATOM 709 C CA . VAL A 1 98 ? 27.816 56.371 11.117 1.00 26.14 79 VAL A CA 1
ATOM 710 C C . VAL A 1 98 ? 26.765 55.383 11.609 1.00 27.60 79 VAL A C 1
ATOM 711 O O . VAL A 1 98 ? 26.802 54.957 12.756 1.00 29.75 79 VAL A O 1
ATOM 715 N N . GLN A 1 99 ? 25.838 54.982 10.742 1.00 29.07 80 GLN A N 1
ATOM 716 C CA . GLN A 1 99 ? 24.830 54.017 11.164 1.00 30.35 80 GLN A CA 1
ATOM 717 C C . GLN A 1 99 ? 25.475 52.641 11.411 1.00 29.32 80 GLN A C 1
ATOM 718 O O . GLN A 1 99 ? 25.190 51.987 12.427 1.00 29.58 80 GLN A O 1
ATOM 732 N N . THR A 1 101 ? 28.630 51.830 12.181 1.00 29.85 82 THR A N 1
ATOM 733 C CA . THR A 1 101 ? 29.486 51.873 13.367 1.00 29.88 82 THR A CA 1
ATOM 734 C C . THR A 1 101 ? 28.675 52.054 14.665 1.00 29.47 82 THR A C 1
ATOM 735 O O . THR A 1 101 ? 29.077 51.549 15.720 1.00 29.42 82 THR A O 1
ATOM 739 N N . ALA A 1 102 ? 27.517 52.690 14.583 1.00 26.80 83 ALA A N 1
ATOM 740 C CA . ALA A 1 102 ? 26.653 52.774 15.767 1.00 26.85 83 ALA A CA 1
ATOM 741 C C . ALA A 1 102 ? 26.173 51.417 16.217 1.00 28.95 83 ALA A C 1
ATOM 742 O O . ALA A 1 102 ? 26.158 51.108 17.427 1.00 28.18 83 ALA A O 1
ATOM 744 N N . VAL A 1 103 ? 25.817 50.578 15.256 1.00 27.95 84 VAL A N 1
ATOM 745 C CA . VAL A 1 103 ? 25.434 49.183 15.570 1.00 28.04 84 VAL A CA 1
ATOM 746 C C . VAL A 1 103 ? 26.635 48.336 16.027 1.00 27.88 84 VAL A C 1
ATOM 747 O O . VAL A 1 103 ? 26.578 47.664 17.044 1.00 27.83 84 VAL A O 1
ATOM 751 N N . SER A 1 104 ? 27.753 48.425 15.299 1.00 26.69 85 SER A N 1
ATOM 752 C CA . SER A 1 104 ? 28.969 47.647 15.618 1.00 28.65 85 SER A CA 1
ATOM 753 C C . SER A 1 104 ? 29.625 48.044 16.942 1.00 26.53 85 SER A C 1
ATOM 754 O O . SER A 1 104 ? 30.316 47.232 17.542 1.00 26.99 85 SER A O 1
ATOM 757 N N . ALA A 1 105 ? 29.407 49.291 17.388 1.00 24.93 86 ALA A N 1
ATOM 758 C CA . ALA A 1 105 ? 30.031 49.769 18.611 1.00 25.90 86 ALA A CA 1
ATOM 759 C C . ALA A 1 105 ? 29.668 48.915 19.859 1.00 27.66 86 ALA A C 1
ATOM 760 O O . ALA A 1 105 ? 30.397 48.877 20.816 1.00 28.32 86 ALA A O 1
ATOM 762 N N . PHE A 1 106 ? 28.511 48.270 19.832 1.00 26.70 87 PHE A N 1
ATOM 763 C CA . PHE A 1 106 ? 28.096 47.426 20.957 1.00 26.30 87 PHE A CA 1
ATOM 764 C C . PHE A 1 106 ? 28.841 46.103 21.040 1.00 28.41 87 PHE A C 1
ATOM 765 O O . PHE A 1 106 ? 28.675 45.374 22.017 1.00 28.28 87 PHE A O 1
ATOM 773 N N . ASN A 1 107 ? 29.669 45.810 20.031 1.00 27.01 88 ASN A N 1
ATOM 774 C CA . ASN A 1 107 ? 30.433 44.592 19.967 1.00 28.48 88 ASN A CA 1
ATOM 775 C C . ASN A 1 107 ? 31.916 44.929 19.870 1.00 26.27 88 ASN A C 1
ATOM 776 O O . ASN A 1 107 ? 32.414 45.314 18.799 1.00 27.07 88 ASN A O 1
ATOM 781 N N . GLY A 1 108 ? 32.606 44.807 20.992 1.00 27.68 89 GLY A N 1
ATOM 782 C CA . GLY A 1 108 ? 34.032 45.076 21.050 1.00 26.87 89 GLY A CA 1
ATOM 783 C C . GLY A 1 108 ? 34.896 44.179 20.196 1.00 27.79 89 GLY A C 1
ATOM 784 O O . GLY A 1 108 ? 36.055 44.488 19.976 1.00 30.94 89 GLY A O 1
ATOM 785 N N . ARG A 1 109 ? 34.343 43.062 19.731 1.00 25.74 90 ARG A N 1
ATOM 786 C CA . ARG A 1 109 ? 35.060 42.155 18.844 1.00 26.92 90 ARG A CA 1
ATOM 787 C C . ARG A 1 109 ? 34.835 42.486 17.374 1.00 25.85 90 ARG A C 1
ATOM 788 O O . ARG A 1 109 ? 35.350 41.773 16.508 1.00 26.91 90 ARG A O 1
ATOM 796 N N . SER A 1 110 ? 34.098 43.565 17.078 1.00 27.01 91 SER A N 1
ATOM 797 C CA . SER A 1 110 ? 34.015 44.040 15.708 1.00 27.35 91 SER A CA 1
ATOM 798 C C . SER A 1 110 ? 35.441 44.241 15.183 1.00 27.48 91 SER A C 1
ATOM 799 O O . SER A 1 110 ? 36.349 44.637 15.941 1.00 27.75 91 SER A O 1
ATOM 802 N N . PHE A 1 111 ? 35.636 43.915 13.908 1.00 28.93 92 PHE A N 1
ATOM 803 C CA . PHE A 1 111 ? 36.971 43.929 13.328 1.00 27.52 92 PHE A CA 1
ATOM 804 C C . PHE A 1 111 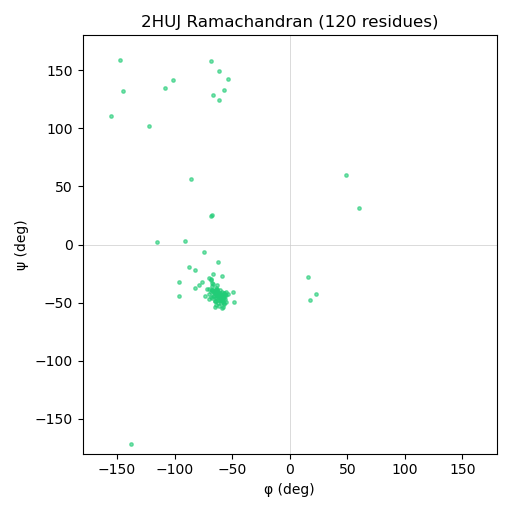? 37.534 45.350 13.404 1.00 26.11 92 PHE A C 1
ATOM 805 O O . PHE A 1 111 ? 36.897 46.299 12.932 1.00 26.76 92 PHE A O 1
ATOM 813 N N . TYR A 1 112 ? 38.708 45.484 14.024 1.00 26.95 93 TYR A N 1
ATOM 814 C CA . TYR A 1 112 ? 39.243 46.788 14.378 1.00 25.51 93 TYR A CA 1
ATOM 815 C C . TYR A 1 112 ? 39.572 47.691 13.166 1.00 25.78 93 TYR A C 1
ATOM 816 O O . TYR A 1 112 ? 39.140 48.847 13.131 1.00 24.83 93 TYR A O 1
ATOM 825 N N . LYS A 1 113 ? 40.341 47.179 12.208 1.00 25.73 94 LYS A N 1
ATOM 826 C CA . LYS A 1 113 ? 40.712 48.009 11.053 1.00 28.25 94 LYS A CA 1
ATOM 827 C C . LYS A 1 113 ? 39.495 48.480 10.272 1.00 26.10 94 LYS A C 1
ATOM 828 O O . LYS A 1 113 ? 39.419 49.658 9.893 1.00 27.12 94 LYS A O 1
ATOM 834 N N . HIS A 1 114 ? 38.518 47.601 10.055 1.00 24.61 95 HIS A N 1
ATOM 835 C CA . HIS A 1 114 ? 37.293 48.000 9.357 1.00 26.16 95 HIS A CA 1
ATOM 836 C C . HIS A 1 114 ? 36.591 49.140 10.107 1.00 26.71 95 HIS A C 1
ATOM 837 O O . HIS A 1 114 ? 36.200 50.161 9.520 1.00 26.12 95 HIS A O 1
ATOM 844 N N . PHE A 1 115 ? 36.464 48.994 11.423 1.00 26.62 96 PHE A N 1
ATOM 845 C CA . PHE A 1 115 ? 35.822 50.037 12.237 1.00 25.82 96 PHE A CA 1
ATOM 846 C C . PHE A 1 115 ? 36.582 51.358 12.150 1.00 25.45 96 PHE A C 1
ATOM 847 O O . PHE A 1 115 ? 36.007 52.399 11.848 1.00 26.91 96 PHE A O 1
ATOM 855 N N . LEU A 1 116 ? 37.874 51.299 12.422 1.00 25.69 97 LEU A N 1
ATOM 856 C CA . LEU A 1 116 ? 38.768 52.447 12.295 1.00 26.51 97 LEU A CA 1
ATOM 857 C C . LEU A 1 116 ? 38.587 53.148 10.946 1.00 25.88 97 LEU A C 1
ATOM 858 O O . LEU A 1 116 ? 38.496 54.356 10.897 1.00 25.97 97 LEU A O 1
ATOM 863 N N . ASP A 1 117 ? 38.604 52.367 9.857 1.00 27.12 98 ASP A N 1
ATOM 864 C CA . ASP A 1 117 ? 38.526 52.948 8.519 1.00 25.99 98 ASP A CA 1
ATOM 865 C C . ASP A 1 117 ? 37.209 53.659 8.280 1.00 26.76 98 ASP A C 1
ATOM 866 O O . ASP A 1 117 ? 37.180 54.707 7.641 1.00 25.98 98 ASP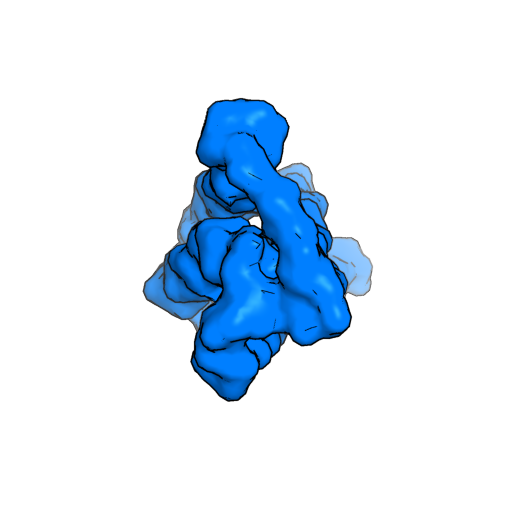 A O 1
ATOM 871 N N . HIS A 1 118 ? 36.131 53.082 8.812 1.00 23.62 99 HIS A N 1
ATOM 872 C CA . HIS A 1 118 ? 34.795 53.728 8.758 1.00 26.30 99 HIS A CA 1
ATOM 873 C C . HIS A 1 118 ? 34.716 54.972 9.598 1.00 27.35 99 HIS A C 1
ATOM 874 O O . HIS A 1 118 ? 34.169 56.007 9.158 1.00 28.40 99 HIS A O 1
ATOM 881 N N . TYR A 1 119 ? 35.228 54.881 10.820 1.00 25.55 100 TYR A N 1
ATOM 882 C CA . TYR A 1 119 ? 35.264 56.047 11.712 1.00 25.04 100 TYR A CA 1
ATOM 883 C C . TYR A 1 119 ? 36.060 57.186 11.071 1.00 25.63 100 TYR A C 1
ATOM 884 O O . TYR A 1 119 ? 35.617 58.343 11.039 1.00 25.57 100 TYR A O 1
ATOM 893 N N . GLN A 1 120 ? 37.247 56.880 10.564 1.00 24.67 101 GLN A N 1
ATOM 894 C CA . GLN A 1 120 ? 38.118 57.937 10.026 1.00 23.12 101 GLN A CA 1
ATOM 895 C C . GLN A 1 120 ? 37.579 58.536 8.735 1.00 25.25 101 GLN A C 1
ATOM 896 O O . GLN A 1 120 ? 37.675 59.753 8.523 1.00 24.93 101 GLN A O 1
ATOM 902 N N . SER A 1 121 ? 37.004 57.700 7.874 1.00 23.68 102 SER A N 1
ATOM 903 C CA . SER A 1 121 ? 36.455 58.179 6.608 1.00 22.71 102 SER A CA 1
ATOM 904 C C . SER A 1 121 ? 35.386 59.247 6.881 1.00 24.50 102 SER A C 1
ATOM 905 O O . SER A 1 121 ? 35.393 60.324 6.288 1.00 25.86 102 SER A O 1
ATOM 908 N N . THR A 1 122 ? 34.450 58.943 7.771 1.00 24.70 103 THR A N 1
ATOM 909 C CA . THR A 1 122 ? 33.450 59.921 8.166 1.00 25.35 103 THR A CA 1
ATOM 910 C C . THR A 1 122 ? 34.033 61.175 8.755 1.00 27.61 103 THR A C 1
ATOM 911 O O . THR A 1 122 ? 33.628 62.295 8.401 1.00 24.33 103 THR A O 1
ATOM 915 N N . LYS A 1 123 ? 35.000 61.002 9.643 1.00 26.05 104 LYS A N 1
ATOM 916 C CA . LYS A 1 123 ? 35.619 62.132 10.284 1.00 26.39 104 LYS A CA 1
ATOM 917 C C . LYS A 1 123 ? 36.270 63.051 9.255 1.00 24.81 104 LYS A C 1
ATOM 918 O O . LYS A 1 123 ? 36.117 64.262 9.329 1.00 23.85 104 LYS A O 1
ATOM 924 N N . TYR A 1 124 ? 36.967 62.469 8.296 1.00 24.44 105 TYR A N 1
ATOM 925 C CA . TYR A 1 124 ? 37.616 63.217 7.204 1.00 24.09 105 TYR A CA 1
ATOM 926 C C . TYR A 1 124 ? 36.632 64.016 6.372 1.00 25.35 105 TYR A C 1
ATOM 927 O O . TYR A 1 124 ? 36.787 65.226 6.193 1.00 26.62 105 TYR A O 1
ATOM 936 N N . THR A 1 125 ? 35.586 63.367 5.925 1.00 23.01 106 THR A N 1
ATOM 937 C CA . THR A 1 125 ? 34.595 64.006 5.063 1.00 26.40 106 THR A CA 1
ATOM 938 C C . THR A 1 125 ? 33.878 65.136 5.799 1.00 25.92 106 THR A C 1
ATOM 939 O O . THR A 1 125 ? 33.698 66.231 5.26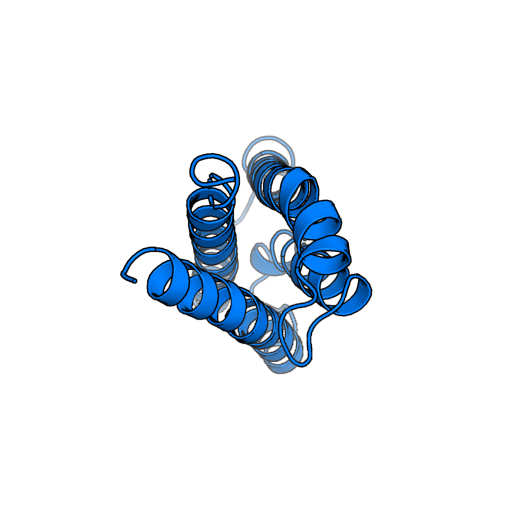0 1.00 26.12 106 THR A O 1
ATOM 943 N N . LEU A 1 126 ? 33.451 64.871 7.031 1.00 24.48 107 LEU A N 1
ATOM 944 C CA . LEU A 1 126 ? 32.641 65.856 7.756 1.00 24.40 107 LEU A CA 1
ATOM 945 C C . LEU A 1 126 ? 33.497 66.998 8.281 1.00 23.68 107 LEU A C 1
ATOM 946 O O . LEU A 1 126 ? 33.022 68.152 8.383 1.00 26.25 107 LEU A O 1
ATOM 951 N N . THR A 1 127 ? 34.752 66.720 8.636 1.00 24.83 108 THR A N 1
ATOM 952 C CA . THR A 1 127 ? 35.631 67.817 9.044 1.00 25.70 108 THR A CA 1
ATOM 953 C C . THR A 1 127 ? 35.904 68.741 7.844 1.00 25.75 108 THR A C 1
ATOM 954 O O . THR A 1 127 ? 35.998 69.947 8.008 1.00 28.26 108 THR A O 1
ATOM 958 N N . ARG A 1 128 ? 35.978 68.177 6.638 1.00 26.49 109 ARG A N 1
ATOM 959 C CA . ARG A 1 128 ? 36.195 68.989 5.442 1.00 30.05 109 ARG A CA 1
ATOM 960 C C . ARG A 1 128 ? 34.996 69.939 5.272 1.00 29.13 109 ARG A C 1
ATOM 961 O O . ARG A 1 128 ? 35.181 71.125 5.005 1.00 27.26 109 ARG A O 1
ATOM 966 N N . VAL A 1 129 ? 33.781 69.419 5.480 1.00 25.08 110 VAL A N 1
ATOM 967 C CA . VAL A 1 129 ? 32.558 70.209 5.374 1.00 26.70 110 VAL A CA 1
ATOM 968 C C . VAL A 1 129 ? 32.528 71.306 6.463 1.00 25.23 110 VAL A C 1
ATOM 969 O O . VAL A 1 129 ? 32.283 72.470 6.189 1.00 27.36 110 VAL A O 1
ATOM 973 N N . ARG A 1 130 ? 32.808 70.907 7.692 1.00 25.49 111 ARG A N 1
ATOM 974 C CA . ARG A 1 130 ? 32.836 71.828 8.805 1.00 26.96 111 ARG A CA 1
ATOM 975 C C . ARG A 1 130 ? 33.811 72.967 8.562 1.00 28.46 111 ARG A C 1
ATOM 976 O O . ARG A 1 130 ? 33.479 74.147 8.742 1.00 29.34 111 ARG A O 1
ATOM 984 N N . ASP A 1 131 ? 35.028 72.599 8.186 1.00 30.19 112 ASP A N 1
ATOM 985 C CA . ASP A 1 131 ? 36.086 73.591 8.016 1.00 30.51 112 ASP A CA 1
ATOM 986 C C . ASP A 1 131 ? 35.741 74.560 6.875 1.00 29.82 112 ASP A C 1
ATOM 987 O O . ASP A 1 131 ? 35.979 75.766 6.971 1.00 32.39 112 ASP A O 1
ATOM 992 N N . PHE A 1 132 ? 35.158 74.037 5.809 1.00 30.26 113 PHE A N 1
ATOM 993 C CA . PHE A 1 132 ? 34.743 74.852 4.661 1.00 29.35 113 PHE A CA 1
A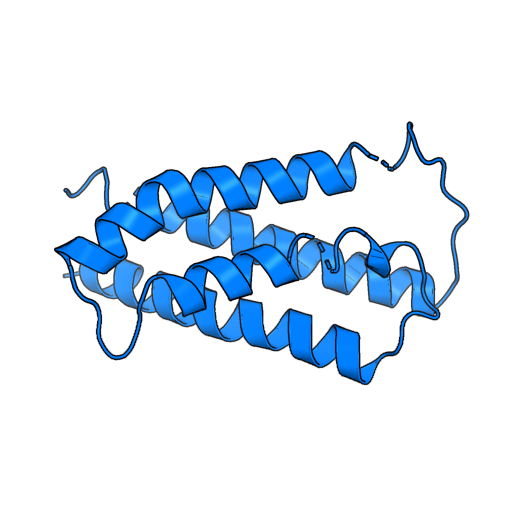TOM 994 C C . PHE A 1 132 ? 33.697 75.881 5.074 1.00 28.54 113 PHE A C 1
ATOM 995 O O . PHE A 1 132 ? 33.768 77.066 4.726 1.00 29.75 113 PHE A O 1
ATOM 1003 N N . LEU A 1 133 ? 32.704 75.413 5.809 1.00 26.25 114 LEU A N 1
ATOM 1004 C CA . LEU A 1 133 ? 31.602 76.256 6.312 1.00 28.36 114 LEU A CA 1
ATOM 1005 C C . LEU A 1 133 ? 32.044 77.283 7.344 1.00 30.23 114 LEU A C 1
ATOM 1006 O O . LEU A 1 133 ? 31.597 78.459 7.309 1.00 29.19 114 LEU A O 1
ATOM 1011 N N . LYS A 1 134 ? 32.945 76.888 8.240 1.00 31.65 115 LYS A N 1
ATOM 1012 C CA . LYS A 1 134 ? 33.504 77.866 9.198 1.00 36.68 115 LYS A CA 1
ATOM 1013 C C . LYS A 1 134 ? 34.259 78.975 8.464 1.00 36.62 115 LYS A C 1
ATOM 1014 O O . LYS A 1 134 ? 34.145 80.160 8.825 1.00 36.59 115 LYS A O 1
ATOM 1020 N N . ARG A 1 135 ? 35.009 78.612 7.430 1.00 39.50 116 ARG A N 1
ATOM 1021 C CA . ARG A 1 135 ? 35.708 79.602 6.604 1.00 44.03 116 ARG A CA 1
ATOM 1022 C C . ARG A 1 135 ? 34.739 80.548 5.914 1.00 46.62 116 ARG A C 1
ATOM 1023 O O . ARG A 1 135 ? 34.963 81.765 5.906 1.00 46.35 116 ARG A O 1
ATOM 1031 N N . LYS A 1 136 ? 33.679 79.992 5.333 1.00 48.40 117 LYS A N 1
ATOM 1032 C CA . LYS A 1 136 ? 32.641 80.789 4.678 1.00 51.30 117 LYS A CA 1
ATOM 1033 C C . LYS A 1 136 ? 31.933 81.694 5.685 1.00 54.60 117 LYS A C 1
ATOM 1034 O O . LYS A 1 136 ? 31.606 82.837 5.368 1.00 55.65 117 LYS A O 1
ATOM 1037 N N . GLU A 1 137 ? 31.713 81.180 6.895 1.00 57.79 118 GLU A N 1
ATOM 1038 C CA . GLU A 1 137 ? 31.158 81.965 8.003 1.00 60.47 118 GLU A CA 1
ATOM 1039 C C . GLU A 1 137 ? 32.055 83.153 8.313 1.00 63.07 118 GLU A C 1
ATOM 1040 O O . GLU A 1 137 ? 31.602 84.297 8.350 1.00 64.12 118 GLU A O 1
ATOM 1046 N N . GLU A 1 138 ? 33.328 82.864 8.558 1.00 65.67 119 GLU A N 1
ATOM 1047 C CA . GLU A 1 138 ? 34.287 83.875 8.965 1.00 68.32 119 GLU A CA 1
ATOM 1048 C C . GLU A 1 138 ? 34.885 84.569 7.735 1.00 70.67 119 GLU A C 1
ATOM 1049 O O . GLU A 1 138 ? 36.106 84.590 7.560 1.00 72.32 119 GLU A O 1
ATOM 1051 N N . SER A 1 139 ? 34.016 85.130 6.889 1.00 71.58 120 SER A N 1
ATOM 1052 C CA . SER A 1 139 ? 34.433 85.862 5.687 1.00 71.93 120 SER A CA 1
ATOM 1053 C C . SER A 1 139 ? 33.300 86.745 5.160 1.00 72.59 120 SER A C 1
ATOM 1054 O O . SER A 1 139 ? 32.187 86.736 5.691 1.00 73.08 120 SER A O 1
#

Secondary structure (DSSP, 8-state):
-TTT--HHHHHHHHHHHHHHHHHHHHHHHHSPPP--TTT--HHHHHHHHHHHHHHHHHHHHHHHH--TT--HHHHHHHHHHH--TTGGG-TTS-HHHHHHHHHHHHHHHHHHHHHHHHHHT-

InterPro domains:
  IPR014913 YppE-like [PF08807] (7-112)
  IPR023351 YppE-like superfamily [G3DSA:1.20.120.440] (1-120)
  IPR023351 YppE-like superfamily [SSF140415] (2-119)

Nearest PDB structures (foldseek):
  2huj-assembly1_A  TM=1.008E+00  e=1.662E-16  Listeria innocua
  2im8-assembly1_A  TM=9.129E-01  e=2.078E-05  Bacillus subtilis
  2hfi-assembly1_A  TM=8.593E-01  e=1.382E-04  Bacillus subtilis

Solvent-accessible surface area: 7534 Å² total

Radius of gyration: 15.27 Å; Cα contacts (8 Å, |Δi|>4): 116; chains: 1; bounding box: 25×44×34 Å